Protein AF-A0A3D2GQT2-F1 (afdb_monomer)

Structure (mmCIF, N/CA/C/O backbone):
data_AF-A0A3D2GQT2-F1
#
_entry.id   AF-A0A3D2GQT2-F1
#
loop_
_atom_site.group_PDB
_atom_site.id
_atom_site.type_symbol
_atom_site.label_atom_id
_atom_site.label_alt_id
_atom_site.label_comp_id
_atom_site.label_asym_id
_atom_site.label_entity_id
_atom_site.label_seq_id
_atom_site.pdbx_PDB_ins_code
_atom_site.Cartn_x
_atom_site.Cartn_y
_atom_site.Cartn_z
_atom_site.occupancy
_atom_site.B_iso_or_equiv
_atom_site.auth_seq_id
_atom_site.auth_comp_id
_atom_site.auth_asym_id
_atom_site.auth_atom_id
_atom_site.pdbx_PDB_model_num
ATOM 1 N N . MET A 1 1 ? 16.791 -5.407 -13.033 1.00 61.03 1 MET A N 1
ATOM 2 C CA . MET A 1 1 ? 15.862 -4.267 -12.885 1.00 61.03 1 MET A CA 1
ATOM 3 C C . MET A 1 1 ? 16.686 -3.023 -12.626 1.00 61.03 1 MET A C 1
ATOM 5 O O . MET A 1 1 ? 17.490 -3.045 -11.701 1.00 61.03 1 MET A O 1
ATOM 9 N N . GLY A 1 2 ? 16.566 -1.998 -13.468 1.00 75.25 2 GLY A N 1
ATOM 10 C CA . GLY A 1 2 ? 17.214 -0.714 -13.211 1.00 75.25 2 GLY A CA 1
ATOM 11 C C . GLY A 1 2 ? 16.454 0.080 -12.143 1.00 75.25 2 GLY A C 1
ATOM 12 O O . GLY A 1 2 ? 15.290 -0.207 -11.850 1.00 75.25 2 GLY A O 1
ATOM 13 N N . ALA A 1 3 ? 17.119 1.056 -11.519 1.00 73.50 3 ALA A N 1
ATOM 14 C CA . ALA A 1 3 ? 16.506 1.907 -10.493 1.00 73.50 3 ALA A CA 1
ATOM 15 C C . ALA A 1 3 ? 15.297 2.702 -11.033 1.00 73.50 3 ALA A C 1
ATOM 17 O O . ALA A 1 3 ? 14.362 2.998 -10.292 1.00 73.50 3 ALA A O 1
ATOM 18 N N . ASP A 1 4 ? 15.282 2.979 -12.336 1.00 84.81 4 ASP A N 1
ATOM 19 C CA . ASP A 1 4 ? 14.185 3.584 -13.094 1.00 84.81 4 ASP A CA 1
ATOM 20 C C . ASP A 1 4 ? 12.865 2.809 -12.958 1.00 84.81 4 ASP A C 1
ATOM 22 O O . ASP A 1 4 ? 11.812 3.412 -12.754 1.00 84.81 4 ASP A O 1
ATOM 26 N N . THR A 1 5 ? 12.908 1.475 -12.982 1.00 85.44 5 THR A N 1
ATOM 27 C CA . THR A 1 5 ? 11.701 0.642 -12.920 1.00 85.44 5 THR A CA 1
ATOM 28 C C . THR A 1 5 ? 11.027 0.740 -11.550 1.00 85.44 5 THR A C 1
ATOM 30 O O . THR A 1 5 ? 9.802 0.796 -11.463 1.00 85.44 5 THR A O 1
ATOM 33 N N . LEU A 1 6 ? 11.818 0.817 -10.474 1.00 85.25 6 LEU A N 1
ATOM 34 C CA . LEU A 1 6 ? 11.300 1.002 -9.114 1.00 85.25 6 LEU A CA 1
ATOM 35 C C . LEU A 1 6 ? 10.670 2.385 -8.937 1.00 85.25 6 LEU A C 1
ATOM 37 O O . LEU A 1 6 ? 9.615 2.497 -8.317 1.00 85.25 6 LEU A O 1
ATOM 41 N N . ILE A 1 7 ? 11.283 3.423 -9.512 1.00 92.38 7 ILE A N 1
ATOM 42 C CA . ILE A 1 7 ? 10.747 4.790 -9.484 1.00 92.38 7 ILE A CA 1
ATOM 43 C C . ILE A 1 7 ? 9.413 4.856 -10.237 1.00 92.38 7 ILE A C 1
ATOM 45 O O . ILE A 1 7 ? 8.456 5.440 -9.730 1.00 92.38 7 ILE A O 1
ATOM 49 N N . ILE A 1 8 ? 9.317 4.219 -11.409 1.00 92.69 8 ILE A N 1
ATOM 50 C CA . ILE A 1 8 ? 8.071 4.145 -12.185 1.00 92.69 8 ILE A CA 1
ATOM 51 C C . ILE A 1 8 ? 6.993 3.376 -11.414 1.00 92.69 8 ILE A C 1
ATOM 53 O O . ILE A 1 8 ? 5.871 3.863 -11.291 1.00 92.69 8 ILE A O 1
ATOM 57 N N . ALA A 1 9 ? 7.323 2.206 -10.860 1.00 90.06 9 ALA A N 1
ATOM 58 C CA . ALA A 1 9 ? 6.380 1.405 -10.083 1.00 90.06 9 ALA A CA 1
ATOM 59 C C . ALA A 1 9 ? 5.856 2.172 -8.858 1.00 90.06 9 ALA A C 1
ATOM 61 O O . ALA A 1 9 ? 4.649 2.204 -8.621 1.00 90.06 9 ALA A O 1
ATOM 62 N N . LEU A 1 10 ? 6.744 2.853 -8.125 1.00 91.62 10 LEU A N 1
ATOM 63 C CA . LEU A 1 10 ? 6.366 3.711 -7.004 1.00 91.62 10 LEU A CA 1
ATOM 64 C C . LEU A 1 10 ? 5.450 4.855 -7.460 1.00 91.62 10 LEU A C 1
ATOM 66 O O . LEU A 1 10 ? 4.409 5.085 -6.849 1.00 91.62 10 LEU A O 1
ATOM 70 N N . GLY A 1 11 ? 5.802 5.539 -8.552 1.00 94.88 11 GLY A N 1
ATOM 71 C CA . GLY A 1 11 ? 4.986 6.610 -9.123 1.00 94.88 11 GLY A CA 1
ATOM 72 C C . GLY A 1 11 ? 3.578 6.141 -9.492 1.00 94.88 11 GLY A C 1
ATOM 73 O O . GLY A 1 11 ? 2.602 6.811 -9.163 1.00 94.88 11 GLY A O 1
ATOM 74 N N . LEU A 1 12 ? 3.455 4.961 -10.106 1.00 94.44 12 LEU A N 1
ATOM 75 C CA . LEU A 1 12 ? 2.163 4.367 -10.453 1.00 94.44 12 LEU A CA 1
ATOM 76 C C . LEU A 1 12 ? 1.320 4.038 -9.218 1.00 94.44 12 LEU A C 1
ATOM 78 O O . LEU A 1 12 ? 0.129 4.343 -9.210 1.00 94.44 12 LEU A O 1
ATOM 82 N N . VAL A 1 13 ? 1.920 3.474 -8.164 1.00 94.38 13 VAL A N 1
ATOM 83 C CA . VAL A 1 13 ? 1.212 3.213 -6.899 1.00 94.38 13 VAL A CA 1
ATOM 84 C C . VAL A 1 13 ? 0.671 4.514 -6.303 1.00 94.38 13 VAL A C 1
ATOM 86 O O . VAL A 1 13 ? -0.499 4.562 -5.934 1.00 94.38 13 VAL A O 1
ATOM 89 N N . LEU A 1 14 ? 1.467 5.591 -6.277 1.00 95.94 14 LEU A N 1
ATOM 90 C CA . LEU A 1 14 ? 1.007 6.898 -5.788 1.00 95.94 14 LEU A CA 1
ATOM 91 C C . LEU A 1 14 ? -0.128 7.478 -6.638 1.00 95.94 14 LEU A C 1
ATOM 93 O O . LEU A 1 14 ? -1.070 8.041 -6.082 1.00 95.94 14 LEU A O 1
ATOM 97 N N . VAL A 1 15 ? -0.050 7.356 -7.966 1.00 97.50 15 VAL A N 1
ATOM 98 C CA . VAL A 1 15 ? -1.121 7.807 -8.864 1.00 97.50 15 VAL A CA 1
ATOM 99 C C . VAL A 1 15 ? -2.408 7.045 -8.570 1.00 97.50 15 VAL A C 1
ATOM 101 O O . VAL A 1 15 ? -3.444 7.680 -8.410 1.00 97.50 15 VAL A O 1
ATOM 104 N N . LEU A 1 16 ? -2.352 5.716 -8.457 1.00 95.56 16 LEU A N 1
ATOM 105 C CA . LEU A 1 16 ? -3.530 4.890 -8.182 1.00 95.56 16 LEU A CA 1
ATOM 106 C C . LEU A 1 16 ? -4.141 5.193 -6.808 1.00 95.56 16 LEU A C 1
ATOM 108 O O . LEU A 1 16 ? -5.351 5.399 -6.721 1.00 95.56 16 LEU A O 1
ATOM 112 N N . GLU A 1 17 ? -3.318 5.289 -5.763 1.00 94.25 17 GLU A N 1
ATOM 113 C CA . GLU A 1 17 ? -3.754 5.689 -4.419 1.00 94.25 17 GLU A CA 1
ATOM 114 C C . GLU A 1 17 ? -4.408 7.076 -4.447 1.00 94.25 17 GLU A C 1
ATOM 116 O O . GLU A 1 17 ? -5.550 7.245 -4.020 1.00 94.25 17 GLU A O 1
ATOM 121 N N . GLY A 1 18 ? -3.730 8.075 -5.021 1.00 95.25 18 GLY A N 1
ATOM 122 C CA . GLY A 1 18 ? -4.247 9.439 -5.134 1.00 95.25 18 GLY A CA 1
ATOM 123 C C . GLY A 1 18 ? -5.563 9.513 -5.909 1.00 95.25 18 GLY A C 1
ATOM 124 O O . GLY A 1 18 ? -6.474 10.239 -5.509 1.00 95.25 18 GLY A O 1
ATOM 125 N N . LEU A 1 19 ? -5.699 8.722 -6.976 1.00 96.75 19 LEU A N 1
ATOM 126 C CA . LEU A 1 19 ? -6.926 8.641 -7.760 1.00 96.75 19 LEU A CA 1
ATOM 127 C C . LEU A 1 19 ? -8.068 8.015 -6.954 1.00 96.75 19 LEU A C 1
ATOM 129 O O . LEU A 1 19 ? -9.188 8.519 -7.009 1.00 96.75 19 LEU A O 1
ATOM 133 N N . ALA A 1 20 ? -7.794 6.972 -6.165 1.00 94.06 20 ALA A N 1
ATOM 134 C CA . ALA A 1 20 ? -8.779 6.379 -5.265 1.00 94.06 20 ALA A CA 1
ATOM 135 C C . ALA A 1 20 ? -9.280 7.400 -4.228 1.00 94.06 20 ALA A C 1
ATOM 137 O O . ALA A 1 20 ? -10.491 7.537 -4.040 1.00 94.06 20 ALA A O 1
ATOM 138 N N . TYR A 1 21 ? -8.379 8.185 -3.621 1.00 93.06 21 TYR A N 1
ATOM 139 C CA . TYR A 1 21 ? -8.763 9.263 -2.700 1.00 93.06 21 TYR A CA 1
ATOM 140 C C . TYR A 1 21 ? -9.544 10.391 -3.389 1.00 93.06 21 TYR A C 1
ATOM 142 O O . TYR A 1 21 ? -10.492 10.913 -2.801 1.00 93.06 21 TYR A O 1
ATOM 150 N N . ALA A 1 22 ? -9.168 10.773 -4.613 1.00 96.62 22 ALA A N 1
ATOM 151 C CA . ALA A 1 22 ? -9.795 11.875 -5.341 1.00 96.62 22 ALA A CA 1
ATOM 152 C C . ALA A 1 22 ? -11.184 11.515 -5.895 1.00 96.62 22 ALA A C 1
ATOM 154 O O . ALA A 1 22 ? -12.111 12.317 -5.793 1.00 96.62 22 ALA A O 1
ATOM 155 N N . LEU A 1 23 ? -11.334 10.316 -6.467 1.00 96.81 23 LEU A N 1
ATOM 156 C CA . LEU A 1 23 ? -12.583 9.858 -7.082 1.00 96.81 23 LEU A CA 1
ATOM 157 C C . LEU A 1 23 ? -13.568 9.289 -6.054 1.00 96.81 23 LEU A C 1
ATOM 159 O O . LEU A 1 23 ? -14.774 9.490 -6.189 1.00 96.81 23 LEU A O 1
ATOM 163 N N . PHE A 1 24 ? -13.074 8.606 -5.016 1.00 96.06 24 PHE A N 1
ATOM 164 C CA . PHE A 1 24 ? -13.908 7.900 -4.037 1.00 96.06 24 PHE A CA 1
ATOM 165 C C . PHE A 1 24 ? -13.584 8.283 -2.579 1.00 96.06 24 PHE A C 1
ATOM 167 O O . PHE A 1 24 ? -13.372 7.408 -1.732 1.00 96.06 24 PHE A O 1
ATOM 174 N N . PRO A 1 25 ? -13.616 9.581 -2.214 1.00 92.62 25 PRO A N 1
ATOM 175 C CA . PRO A 1 25 ? -13.209 10.037 -0.883 1.00 92.62 25 PRO A CA 1
ATOM 176 C C . PRO A 1 25 ? -14.081 9.468 0.247 1.00 92.62 25 PRO A C 1
ATOM 178 O O . PRO A 1 25 ? -13.59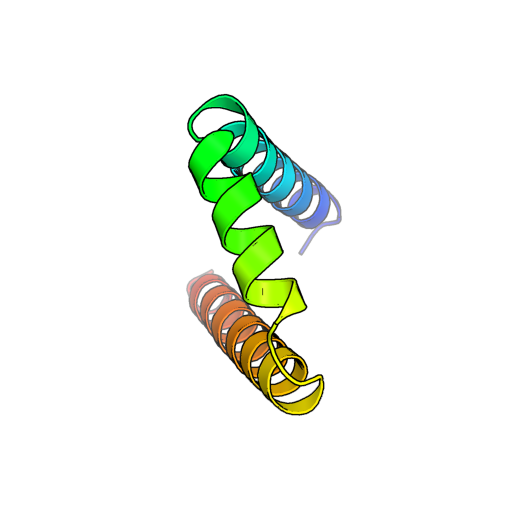8 9.242 1.357 1.00 92.62 25 PRO A O 1
ATOM 181 N N . GLN A 1 26 ? -15.374 9.241 -0.007 1.00 94.38 26 GLN A N 1
ATOM 182 C CA . GLN A 1 26 ? -16.292 8.668 0.986 1.00 94.38 26 GLN A CA 1
ATOM 183 C C . GLN A 1 26 ? -16.049 7.169 1.188 1.00 94.38 26 GLN A C 1
ATOM 185 O O . GLN A 1 26 ? -16.022 6.716 2.330 1.00 94.38 26 GLN A O 1
ATOM 190 N N . GLY A 1 27 ? -15.799 6.427 0.103 1.00 93.12 27 GLY A N 1
ATOM 191 C CA . GLY A 1 27 ? -15.450 5.007 0.168 1.00 93.12 27 GLY A CA 1
ATOM 192 C C . GLY A 1 27 ? -14.179 4.784 0.982 1.00 93.12 27 GLY A C 1
ATOM 193 O O . GLY A 1 27 ? -14.173 3.965 1.892 1.00 93.12 27 GLY A O 1
ATOM 194 N N . MET A 1 28 ? -13.142 5.598 0.754 1.00 94.19 28 MET A N 1
ATOM 195 C CA . MET A 1 28 ? -11.891 5.506 1.516 1.00 94.19 28 MET A CA 1
ATOM 196 C C . MET A 1 28 ? -12.071 5.768 3.015 1.00 94.19 28 MET A C 1
ATOM 198 O O . MET A 1 28 ? -11.511 5.046 3.840 1.00 94.19 28 MET A O 1
ATOM 202 N N . LYS A 1 29 ? -12.881 6.769 3.387 1.00 94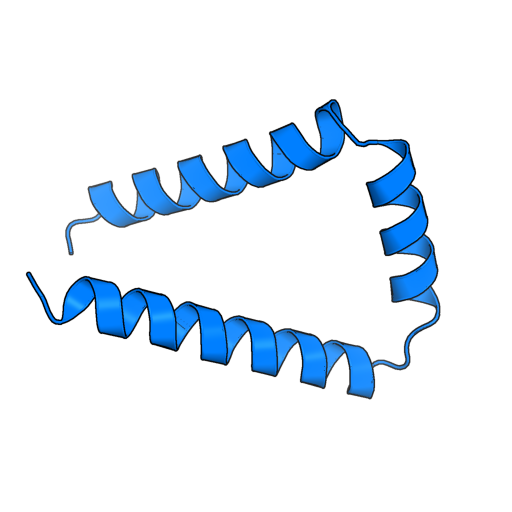.50 29 LYS A N 1
ATOM 203 C CA . LYS A 1 29 ? -13.191 7.048 4.799 1.00 94.50 29 LYS A CA 1
ATOM 204 C C . LYS A 1 29 ? -13.913 5.883 5.468 1.00 94.50 29 LYS A C 1
ATOM 206 O O . LYS A 1 29 ? -13.628 5.578 6.623 1.00 94.50 29 LYS A O 1
ATOM 211 N N . GLU A 1 30 ? -14.838 5.250 4.758 1.00 94.38 30 GLU A N 1
ATOM 212 C CA . GLU A 1 30 ? -15.582 4.108 5.279 1.00 94.38 30 GLU A CA 1
ATOM 213 C C . GLU A 1 30 ? -14.683 2.875 5.429 1.00 94.38 30 GLU A C 1
ATOM 215 O O . GLU A 1 30 ? -14.650 2.267 6.498 1.00 94.38 30 GLU A O 1
ATOM 220 N N . THR A 1 31 ? -13.843 2.585 4.434 1.00 92.38 31 THR A N 1
ATOM 221 C CA . THR A 1 31 ? -12.825 1.530 4.524 1.00 92.38 31 THR A CA 1
ATOM 222 C C . THR A 1 31 ? -11.899 1.742 5.724 1.00 92.38 31 THR A C 1
ATOM 224 O O . THR A 1 31 ? -11.641 0.806 6.476 1.00 92.38 31 THR A O 1
ATOM 227 N N . MET A 1 32 ? -11.439 2.974 5.974 1.00 92.88 32 MET A N 1
ATOM 228 C CA . MET A 1 32 ? -10.613 3.279 7.149 1.00 92.88 32 MET A CA 1
ATOM 229 C C . MET A 1 32 ? -11.336 2.997 8.472 1.00 92.88 32 MET A C 1
ATOM 231 O O . MET A 1 32 ? -10.719 2.470 9.395 1.00 92.88 32 MET A O 1
ATOM 235 N N . ARG A 1 33 ? -12.633 3.312 8.577 1.00 94.75 33 ARG A N 1
ATOM 236 C CA . ARG 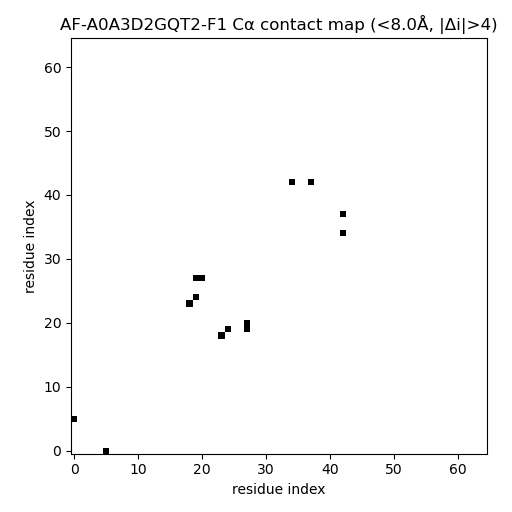A 1 33 ? -13.431 2.998 9.775 1.00 94.75 33 ARG A CA 1
ATOM 237 C C . ARG A 1 33 ? -13.556 1.497 9.995 1.00 94.75 33 ARG A C 1
ATOM 239 O O . ARG A 1 33 ? -13.414 1.038 11.123 1.00 94.75 33 ARG A O 1
ATOM 246 N N . GLN A 1 34 ? -13.773 0.740 8.923 1.00 92.25 34 GLN A N 1
ATOM 247 C CA . GLN A 1 34 ? -13.839 -0.719 8.989 1.00 92.25 34 GLN A CA 1
ATOM 248 C C . GLN A 1 34 ? -12.501 -1.313 9.434 1.00 92.25 34 GLN A C 1
ATOM 250 O O . GLN A 1 34 ? -12.477 -2.150 10.331 1.00 92.25 34 GLN A O 1
ATOM 255 N N . ILE A 1 35 ? -11.386 -0.820 8.883 1.00 93.00 35 ILE A N 1
ATOM 256 C CA . ILE A 1 35 ? -10.036 -1.265 9.255 1.00 93.00 35 ILE A CA 1
ATOM 257 C C . ILE A 1 35 ? -9.739 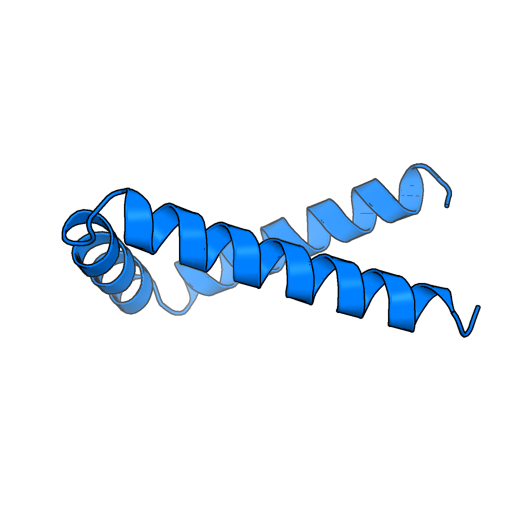-0.990 10.734 1.00 93.00 35 ILE A C 1
ATOM 259 O O . ILE A 1 35 ? -9.148 -1.839 11.395 1.00 93.00 35 ILE A O 1
ATOM 263 N N . GLN A 1 36 ? -10.171 0.150 11.281 1.00 92.38 36 GLN A N 1
ATOM 264 C CA . GLN A 1 36 ? -9.987 0.464 12.706 1.00 92.38 36 GLN A CA 1
ATOM 265 C C . GLN A 1 36 ? -10.723 -0.504 13.645 1.00 92.38 36 GLN A C 1
ATOM 267 O O . GLN A 1 36 ? -10.316 -0.657 14.794 1.00 92.38 36 GLN A O 1
ATOM 272 N N . GLY A 1 37 ? -11.791 -1.153 13.173 1.00 91.88 37 GLY A N 1
ATOM 273 C CA . GLY A 1 37 ? -12.527 -2.163 13.935 1.00 91.88 37 GLY A CA 1
ATOM 274 C C . GLY A 1 37 ? -11.932 -3.572 13.860 1.00 91.88 37 GLY A C 1
ATOM 275 O O . GLY A 1 37 ? -12.390 -4.455 14.585 1.00 91.88 37 GLY A O 1
ATOM 276 N N . LEU A 1 38 ? -10.941 -3.814 12.993 1.00 92.56 38 LEU A N 1
ATOM 277 C CA . LEU A 1 38 ? -10.342 -5.137 12.826 1.00 92.56 38 LEU A CA 1
ATOM 278 C C . LEU A 1 38 ? -9.304 -5.428 13.922 1.00 92.56 38 LEU A C 1
ATOM 280 O O . LEU A 1 38 ? -8.509 -4.553 14.273 1.00 92.56 38 LEU A O 1
ATOM 284 N N . PRO A 1 39 ? -9.238 -6.674 14.428 1.00 94.25 39 PRO A N 1
ATOM 285 C CA . PRO A 1 39 ? -8.168 -7.072 15.330 1.00 94.25 39 PRO A CA 1
ATOM 286 C C . PRO A 1 39 ? -6.810 -7.064 14.598 1.00 94.25 39 PRO A C 1
ATOM 288 O O . PRO A 1 39 ? -6.756 -7.347 13.392 1.00 94.25 39 PRO A O 1
ATOM 291 N N . PRO A 1 40 ? -5.693 -6.796 15.302 1.00 94.19 40 PRO A N 1
ATOM 292 C CA . PRO A 1 40 ? -4.360 -6.742 14.699 1.00 94.19 40 PRO A CA 1
ATOM 293 C C . PRO A 1 40 ? -3.977 -8.006 13.917 1.00 94.19 40 PRO A C 1
ATOM 295 O O . PRO A 1 40 ? -3.287 -7.923 12.902 1.00 94.19 40 PRO A O 1
ATOM 298 N N . GLU A 1 41 ? -4.431 -9.180 14.355 1.00 95.75 41 GLU A N 1
ATOM 299 C CA . GLU A 1 41 ? -4.181 -10.466 13.701 1.00 95.75 41 GLU A CA 1
ATOM 300 C C . GLU A 1 41 ? -4.822 -10.542 12.311 1.00 95.75 41 GLU A C 1
ATOM 302 O O . GLU A 1 41 ? -4.182 -11.000 11.363 1.00 95.75 41 GLU A O 1
ATOM 307 N N . ALA A 1 42 ? -6.057 -10.050 12.167 1.00 94.44 42 ALA A N 1
ATOM 308 C CA . ALA A 1 42 ? -6.745 -10.013 10.878 1.00 94.44 42 ALA A CA 1
ATOM 309 C C . ALA A 1 42 ? -6.045 -9.049 9.914 1.00 94.44 42 ALA A C 1
ATOM 311 O O . ALA A 1 42 ? -5.826 -9.388 8.751 1.00 94.44 42 ALA A O 1
ATOM 312 N N . LEU A 1 43 ? -5.613 -7.885 10.414 1.00 94.44 43 LEU A N 1
ATOM 313 C CA . LEU A 1 43 ? -4.873 -6.912 9.612 1.00 94.44 43 LEU A CA 1
ATOM 314 C C . LEU A 1 43 ? -3.526 -7.476 9.131 1.00 94.44 43 LEU A C 1
ATOM 316 O O . LEU A 1 43 ? -3.159 -7.298 7.969 1.00 94.44 43 LEU A O 1
ATOM 320 N N . ARG A 1 44 ? -2.814 -8.215 9.993 1.00 95.44 44 ARG A N 1
ATOM 321 C CA . ARG A 1 44 ? -1.576 -8.922 9.623 1.00 95.44 44 ARG A CA 1
ATOM 322 C C . ARG A 1 44 ? -1.819 -9.968 8.542 1.00 95.44 44 ARG A C 1
ATOM 324 O O . ARG A 1 44 ? -1.037 -10.039 7.598 1.00 95.44 44 ARG A O 1
ATOM 331 N N . LEU A 1 45 ? -2.886 -10.759 8.660 1.00 96.75 45 LEU A N 1
ATOM 332 C CA . LEU A 1 45 ? -3.221 -11.776 7.665 1.00 96.75 45 LEU A CA 1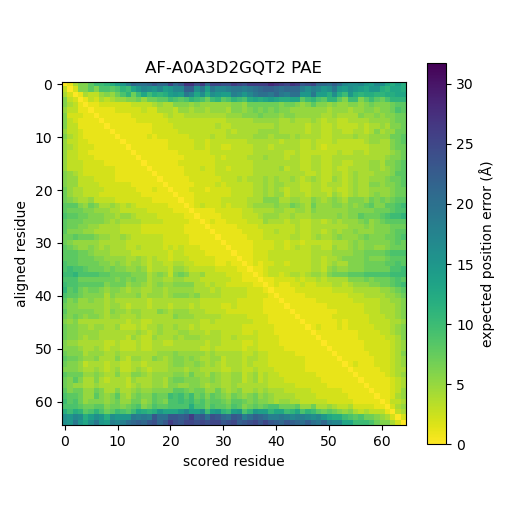
ATOM 333 C C . LEU A 1 45 ? -3.569 -11.143 6.312 1.00 96.75 45 LEU A C 1
ATOM 335 O O . LEU A 1 45 ? -3.051 -11.583 5.289 1.00 96.75 45 LEU A O 1
ATOM 339 N N . MET A 1 46 ? -4.382 -10.081 6.30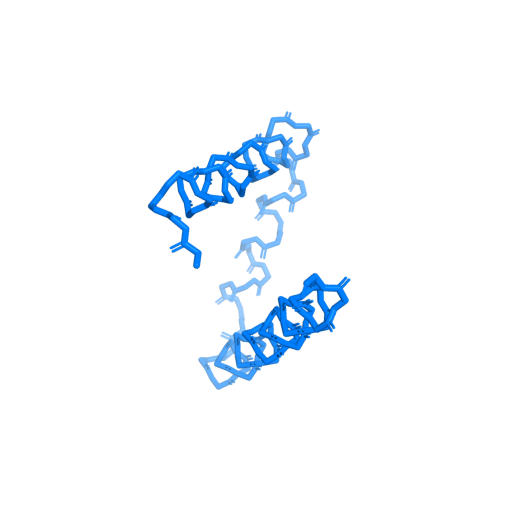3 1.00 94.88 46 MET A N 1
ATOM 340 C CA . MET A 1 46 ? -4.696 -9.331 5.082 1.00 94.88 46 MET A CA 1
ATOM 341 C C . MET A 1 46 ? -3.434 -8.765 4.427 1.00 94.88 46 MET A C 1
ATOM 343 O O . MET A 1 46 ? -3.248 -8.921 3.221 1.00 94.88 46 MET A O 1
ATOM 347 N N . GLY A 1 47 ? -2.547 -8.157 5.220 1.00 94.44 47 GLY A N 1
ATOM 348 C CA . GLY A 1 47 ? -1.272 -7.638 4.732 1.00 94.44 47 GLY A CA 1
ATOM 349 C C . GLY A 1 47 ? -0.378 -8.734 4.155 1.00 94.44 47 GLY A C 1
ATOM 350 O O . GLY A 1 47 ? 0.185 -8.559 3.077 1.00 94.44 47 GLY A O 1
ATOM 351 N N . LEU A 1 48 ? -0.290 -9.887 4.822 1.00 97.31 48 LEU A N 1
ATOM 352 C CA . LEU A 1 48 ? 0.499 -11.018 4.340 1.00 97.31 48 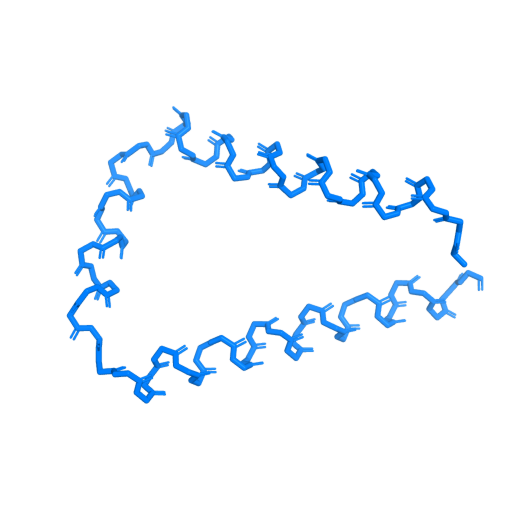LEU A CA 1
ATOM 353 C C . LEU A 1 48 ? -0.039 -11.542 3.005 1.00 97.31 48 LEU A C 1
ATOM 355 O O . LEU A 1 48 ? 0.735 -11.699 2.066 1.00 97.31 48 LEU A O 1
ATOM 359 N N . ILE A 1 49 ? -1.357 -11.733 2.892 1.00 97.12 49 ILE A N 1
ATOM 360 C CA . ILE A 1 49 ? -2.005 -12.153 1.643 1.00 97.12 49 ILE A CA 1
ATOM 361 C C . ILE A 1 49 ? -1.728 -11.136 0.529 1.00 97.12 49 ILE A C 1
ATOM 363 O O . ILE A 1 49 ? -1.344 -11.530 -0.572 1.00 97.12 49 ILE A O 1
ATOM 367 N N . ALA A 1 50 ? -1.868 -9.837 0.808 1.00 94.81 50 ALA A N 1
ATOM 368 C CA . ALA A 1 50 ? -1.612 -8.780 -0.167 1.00 94.81 50 ALA A CA 1
ATOM 369 C C . ALA A 1 50 ? -0.155 -8.786 -0.661 1.00 94.81 50 ALA A C 1
ATOM 371 O O . ALA A 1 50 ? 0.082 -8.723 -1.867 1.00 94.81 50 ALA A O 1
ATOM 372 N N . VAL A 1 51 ? 0.817 -8.928 0.247 1.00 95.50 51 VAL A N 1
ATOM 373 C CA . VAL A 1 51 ? 2.243 -9.030 -0.103 1.00 95.50 51 VAL A CA 1
ATOM 374 C C . VAL A 1 51 ? 2.520 -10.288 -0.921 1.00 95.50 51 VAL A C 1
ATOM 376 O O . VAL A 1 51 ? 3.200 -10.206 -1.940 1.00 95.50 51 VAL A O 1
ATOM 379 N N . THR A 1 52 ? 1.982 -11.444 -0.523 1.00 97.38 52 THR A N 1
ATOM 380 C CA . THR A 1 52 ? 2.179 -12.705 -1.250 1.00 97.38 52 THR A CA 1
ATOM 381 C C . THR A 1 52 ? 1.605 -12.633 -2.663 1.00 97.38 52 THR A C 1
ATOM 383 O O . THR A 1 52 ? 2.283 -13.020 -3.614 1.00 97.38 52 THR A O 1
ATOM 386 N N . LEU A 1 53 ? 0.391 -12.101 -2.827 1.00 96.38 53 LEU A N 1
ATOM 387 C CA . LEU A 1 53 ? -0.227 -11.930 -4.142 1.00 96.38 53 LEU A CA 1
ATOM 388 C C . LEU A 1 53 ? 0.530 -10.907 -4.994 1.00 96.38 53 LEU A C 1
ATOM 390 O O . LEU A 1 53 ? 0.811 -11.180 -6.157 1.00 96.38 53 LEU A O 1
ATOM 394 N N . GLY A 1 54 ? 0.914 -9.764 -4.419 1.00 91.25 54 GLY A N 1
ATOM 395 C CA . GLY A 1 54 ? 1.704 -8.750 -5.118 1.00 91.25 54 GLY A CA 1
ATOM 396 C C . GLY A 1 54 ? 3.051 -9.295 -5.596 1.00 91.25 54 GLY A C 1
ATOM 397 O O . GLY A 1 54 ? 3.416 -9.115 -6.756 1.00 91.25 54 GLY A O 1
ATOM 398 N N . ALA A 1 55 ? 3.754 -10.038 -4.739 1.00 92.62 55 ALA A N 1
ATOM 399 C CA . ALA A 1 55 ? 5.005 -10.701 -5.092 1.00 92.62 55 ALA A CA 1
ATOM 400 C C . ALA A 1 55 ? 4.808 -11.755 -6.191 1.00 92.62 55 ALA A C 1
ATOM 402 O O . ALA A 1 55 ? 5.609 -11.809 -7.120 1.00 92.62 55 ALA A O 1
ATOM 403 N N . ALA A 1 56 ? 3.734 -12.550 -6.130 1.00 93.56 56 ALA A N 1
ATOM 404 C CA . ALA A 1 56 ? 3.410 -13.518 -7.174 1.00 93.56 56 ALA A CA 1
ATOM 405 C C . ALA A 1 56 ? 3.150 -12.829 -8.523 1.00 93.56 56 ALA A C 1
ATOM 407 O O . ALA A 1 56 ? 3.692 -13.260 -9.537 1.00 93.56 56 ALA A O 1
ATOM 408 N N . VAL A 1 57 ? 2.388 -11.730 -8.545 1.00 90.81 57 VAL A N 1
ATOM 409 C CA . VAL A 1 57 ? 2.134 -10.945 -9.766 1.00 90.81 57 VAL A CA 1
ATOM 410 C C . VAL A 1 57 ? 3.434 -10.387 -10.345 1.00 90.81 57 VAL A C 1
ATOM 412 O O . VAL A 1 57 ? 3.673 -10.542 -11.541 1.00 90.81 57 VAL A O 1
ATOM 415 N N . VAL A 1 58 ? 4.294 -9.787 -9.515 1.00 89.25 58 VAL A N 1
ATOM 416 C CA . VAL A 1 58 ? 5.606 -9.280 -9.956 1.00 89.25 58 VAL A CA 1
ATOM 417 C C . VAL A 1 58 ? 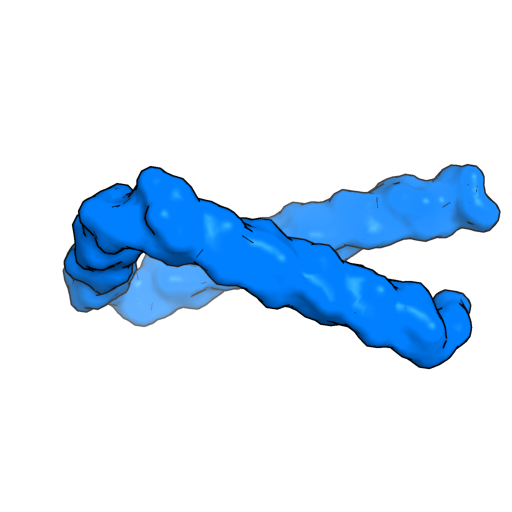6.471 -10.415 -10.499 1.00 89.25 58 VAL A C 1
ATOM 419 O O . VAL A 1 58 ? 7.069 -10.264 -11.562 1.00 89.25 58 VAL A O 1
ATOM 422 N N . TRP A 1 59 ? 6.496 -11.561 -9.815 1.00 89.12 59 TRP A N 1
ATOM 423 C CA . TRP A 1 59 ? 7.231 -12.743 -10.252 1.00 89.12 59 TRP A CA 1
ATOM 424 C C . TRP A 1 59 ? 6.756 -13.224 -11.626 1.00 89.12 59 TRP A C 1
ATOM 426 O O . TRP A 1 59 ? 7.568 -13.358 -12.539 1.00 89.12 59 TRP A O 1
ATOM 436 N N . PHE A 1 60 ? 5.446 -13.410 -11.812 1.00 88.94 60 PHE A N 1
ATOM 437 C CA . PHE A 1 60 ? 4.868 -13.806 -13.099 1.00 88.94 60 PHE A CA 1
ATOM 438 C C . PHE A 1 60 ? 5.145 -12.789 -14.206 1.00 88.94 60 PHE A C 1
A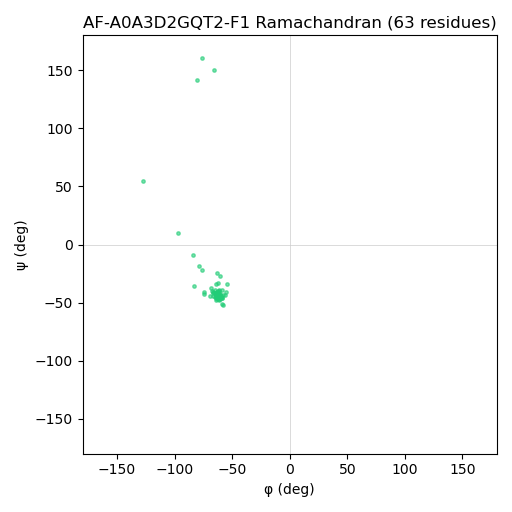TOM 440 O O . PHE A 1 60 ? 5.512 -13.187 -15.309 1.00 88.94 60 PHE A O 1
ATOM 447 N N . ALA A 1 61 ? 5.022 -11.492 -13.918 1.00 85.00 61 ALA A N 1
ATOM 448 C CA . ALA A 1 61 ? 5.339 -10.442 -14.880 1.00 85.00 61 ALA A CA 1
ATOM 449 C C . ALA A 1 61 ? 6.829 -10.444 -15.264 1.00 85.00 61 ALA A C 1
ATOM 451 O O . ALA A 1 61 ? 7.165 -10.175 -16.412 1.00 85.00 61 ALA A O 1
ATOM 452 N N . SER A 1 62 ? 7.716 -10.785 -14.324 1.00 81.31 62 SER A N 1
ATOM 453 C CA . SER A 1 62 ? 9.159 -10.877 -14.568 1.00 81.31 62 SER A CA 1
ATOM 454 C C . SER A 1 62 ? 9.602 -12.161 -15.277 1.00 81.31 62 SER A C 1
ATOM 456 O O . SER A 1 62 ? 10.693 -12.186 -15.831 1.00 81.31 62 SER A O 1
ATOM 458 N N . LEU A 1 63 ? 8.778 -13.216 -15.280 1.00 81.12 63 LEU A N 1
ATOM 459 C CA . LEU A 1 63 ? 9.127 -14.521 -15.855 1.00 81.12 63 LEU A CA 1
ATOM 460 C C . LEU A 1 63 ? 9.064 -14.542 -17.395 1.00 81.12 63 LEU A C 1
ATOM 462 O O . LEU A 1 63 ? 9.663 -15.410 -18.020 1.00 81.12 63 LEU A O 1
ATOM 466 N N . GLY A 1 64 ? 8.314 -13.620 -18.006 1.00 62.53 64 GLY A N 1
ATOM 467 C CA . GLY A 1 64 ? 8.139 -13.525 -19.461 1.00 62.53 64 GLY A CA 1
ATOM 468 C C . GLY A 1 64 ? 9.049 -12.511 -20.165 1.00 62.53 64 GLY A C 1
ATOM 469 O O . GLY A 1 64 ? 8.783 -12.204 -21.326 1.00 62.53 64 GLY A O 1
ATOM 470 N N . GLY A 1 65 ? 10.049 -11.958 -19.468 1.00 51.22 65 GLY A N 1
ATOM 471 C CA . GLY A 1 65 ? 10.975 -10.933 -19.968 1.00 51.22 65 GLY A CA 1
ATOM 472 C C . GLY A 1 65 ? 12.415 -11.409 -20.078 1.00 51.22 65 GLY A C 1
ATOM 473 O O . GLY A 1 65 ? 12.806 -12.303 -19.296 1.00 51.22 65 GLY A O 1
#

pLDDT: mean 90.81, std 8.68, range [51.22, 97.5]

Radius of gyration: 15.17 Å; Cα contacts (8 Å, |Δi|>4): 7; chains: 1; bounding box: 34×26×35 Å

Solvent-accessible surface area (backbone atoms only — not comparable to full-atom values): 3744 Å² total; per-residue (Å²): 134,61,74,66,57,56,53,51,53,52,50,51,52,50,51,52,53,50,46,47,51,70,77,36,51,67,60,52,55,49,51,52,55,55,56,72,71,50,56,72,67,58,53,49,50,52,50,49,52,51,50,52,52,52,51,50,52,52,49,58,64,56,69,82,108

Mean predicted aligned error: 4.84 Å

Secondary structure (DSSP, 8-state):
--HHHHHHHHHHHHHHHHHHHHH-HHHHHHHHHHHHTS-HHHHHHHHHHHHHHHHHHHHHHHHT-

Sequence (65 aa):
MGADTLIIALGLVLVLEGLAYALFPQGMKETMRQIQGLPPEALRLMGLIAVTLGAAVVWFASLGG

Foldseek 3Di:
DDPVVVVVVVVVVVVVVVCCCVVPVPVVVVVVVVVVPDDPVVVVVVVVVVVVVVVVVVVVVVVVD